Protein AF-A0A7J7M731-F1 (afdb_monomer_lite)

InterPro domains:
  IPR001611 Leucine-rich repeat [PF13855] (34-86)
  IPR001611 Leucine-rich repeat [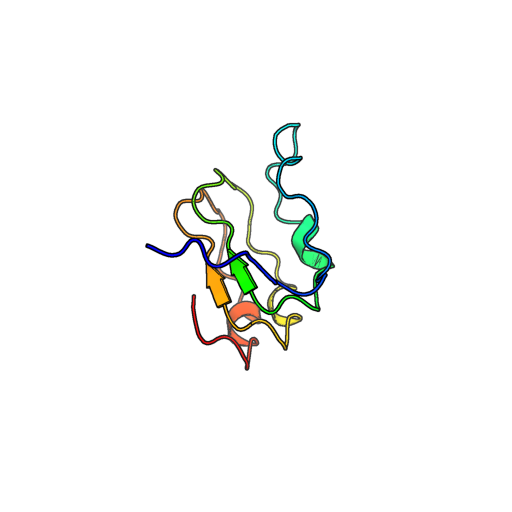PS51450] (34-55)
  IPR032675 Leucine-rich repeat domain superfamily [G3DSA:3.80.10.10] (6-86)
  IPR051848 Polygalacturonase-Inhibiting Protein [PTHR48059] (28-86)

Secondary structure (DSSP, 8-state):
---------------GGGTTSS---GGGGGG-TT-SEEE-TTS---SPPPGGGGG-TT--EEE-TTS---SPPPGGGGG-TT--B-

Organism: NCBI:txid39325

Sequence (86 aa):
MGENSTNCPAIFAPRISELSNGSSSLAFIRDMKNLTTLVLRNNNISDIIPSNIGEYQILQQLDLSFNSLSGQLPKSLFNLSTLAYL

pLDDT: mean 70.01, std 17.91, range [35.62, 88.62]

Radius of gyration: 14.11 Å; chains: 1; bounding box: 43×22×32 Å

Foldseek 3Di:
DDPDDPPDDPDPPPPPVPPPPDDLDPPVCLVVLQDQEAAPAQPQRQEEDDLSPLSNQNHAYDHHHNYNYDDDDHPSVVSNPNHNYD

Structure (mmCIF, N/CA/C/O backbone):
data_AF-A0A7J7M731-F1
#
_entry.id   AF-A0A7J7M731-F1
#
loop_
_atom_site.group_PDB
_atom_site.id
_atom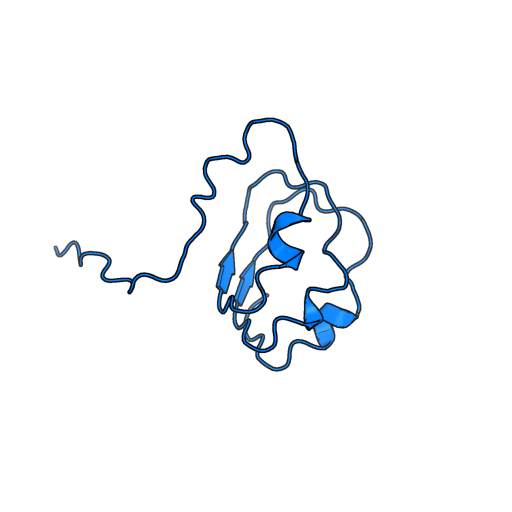_site.type_symbol
_atom_site.label_atom_id
_atom_site.label_alt_id
_atom_site.label_comp_id
_atom_site.label_asym_id
_atom_site.label_entity_id
_atom_site.label_seq_id
_atom_site.pdbx_PDB_ins_code
_atom_site.Cartn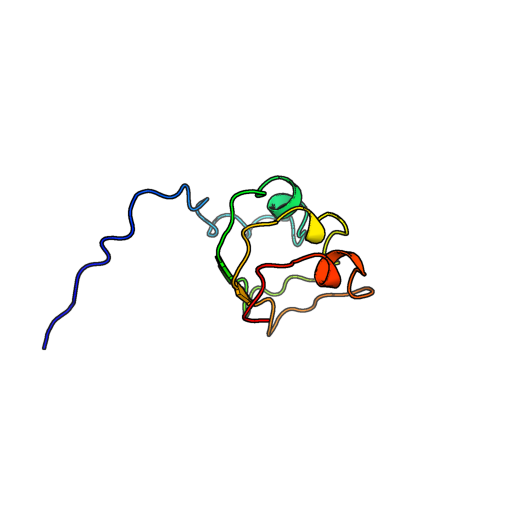_x
_atom_site.Cartn_y
_atom_site.Cartn_z
_atom_site.occupancy
_atom_site.B_iso_or_equiv
_atom_site.auth_seq_id
_atom_site.auth_comp_id
_atom_site.auth_asym_id
_atom_site.auth_atom_id
_atom_site.pdbx_PDB_model_num
ATOM 1 N N . MET A 1 1 ? -34.766 -10.125 -16.373 1.00 37.09 1 MET A N 1
ATOM 2 C CA . MET A 1 1 ? -33.641 -10.507 -15.493 1.00 37.09 1 MET A CA 1
ATOM 3 C C . MET A 1 1 ? -32.846 -9.233 -15.288 1.00 37.09 1 MET A C 1
ATOM 5 O O . MET A 1 1 ? -32.411 -8.663 -16.275 1.00 37.09 1 MET A O 1
ATOM 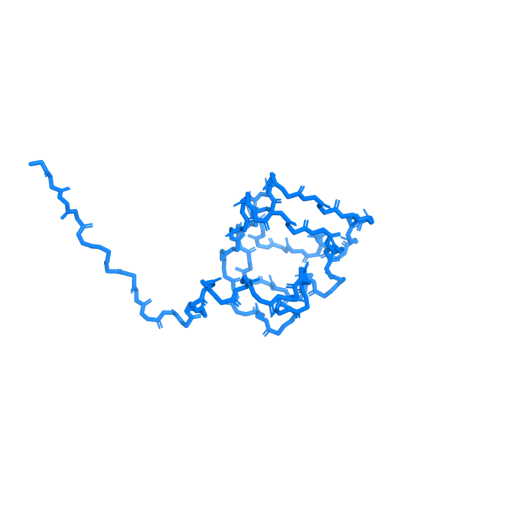9 N N . GLY A 1 2 ? -32.920 -8.673 -14.080 1.00 37.88 2 GLY A N 1
ATOM 10 C CA . GLY A 1 2 ? -32.738 -7.241 -13.834 1.00 37.88 2 GLY A CA 1
ATOM 11 C C . GLY A 1 2 ? -31.282 -6.798 -13.794 1.00 37.88 2 GLY A C 1
ATOM 12 O O . GLY A 1 2 ? 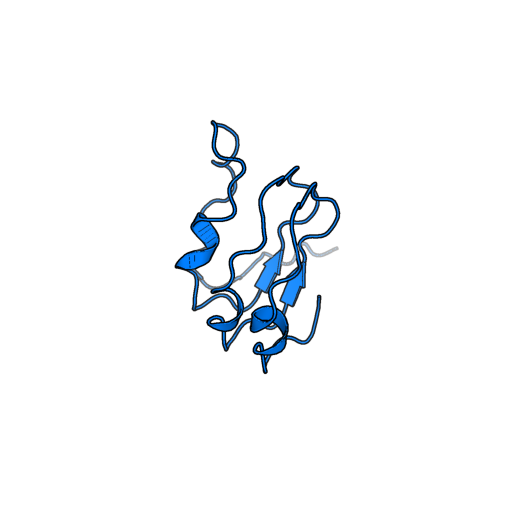-30.523 -7.245 -12.940 1.00 37.88 2 GLY A O 1
ATOM 13 N N . GLU A 1 3 ? -30.936 -5.869 -14.678 1.00 38.97 3 GLU A N 1
ATOM 14 C CA . GLU A 1 3 ? -29.778 -5.001 -14.514 1.00 38.97 3 GLU A CA 1
ATOM 15 C C . GLU A 1 3 ? -30.142 -3.954 -13.460 1.00 38.97 3 GLU A C 1
ATOM 17 O O . GLU A 1 3 ? -30.893 -3.016 -13.724 1.00 38.97 3 GLU A O 1
ATOM 22 N N . ASN A 1 4 ? -29.695 -4.166 -12.223 1.00 39.09 4 ASN A N 1
ATOM 23 C CA . ASN A 1 4 ? -29.903 -3.188 -11.166 1.00 39.09 4 ASN A CA 1
ATOM 24 C C . ASN A 1 4 ? -28.800 -2.136 -11.288 1.00 39.09 4 ASN A C 1
ATOM 26 O O . ASN A 1 4 ? -27.646 -2.385 -10.936 1.00 39.09 4 ASN A O 1
ATOM 30 N N . SER A 1 5 ? -29.176 -0.992 -11.866 1.00 39.50 5 SER A N 1
ATOM 31 C CA . SER A 1 5 ? -28.340 0.188 -12.031 1.00 39.50 5 SER A CA 1
ATOM 32 C C . SER A 1 5 ? -27.566 0.500 -10.757 1.00 39.50 5 SER A C 1
ATOM 34 O O . SER A 1 5 ? -28.126 0.705 -9.681 1.00 39.50 5 SER A O 1
ATOM 36 N N . THR A 1 6 ? -26.254 0.575 -10.932 1.00 41.31 6 THR A N 1
ATOM 37 C CA . THR A 1 6 ? -25.258 1.132 -10.027 1.00 41.31 6 THR A CA 1
ATOM 38 C C . THR A 1 6 ? -25.661 2.530 -9.559 1.00 41.31 6 THR A C 1
ATOM 40 O O . THR A 1 6 ? -25.294 3.531 -10.170 1.00 41.31 6 THR A O 1
ATOM 43 N N . ASN A 1 7 ? -26.400 2.605 -8.456 1.00 38.59 7 ASN A N 1
ATOM 44 C CA . ASN A 1 7 ? -26.530 3.816 -7.660 1.00 38.59 7 ASN A CA 1
ATOM 45 C C . ASN A 1 7 ? -25.472 3.756 -6.552 1.00 38.59 7 ASN A C 1
ATOM 47 O O . ASN A 1 7 ? -25.771 3.473 -5.394 1.00 38.59 7 ASN A O 1
ATOM 51 N N . CYS A 1 8 ? -24.206 3.925 -6.938 1.00 41.38 8 CYS A N 1
ATOM 52 C CA . CYS A 1 8 ? -23.151 4.208 -5.975 1.00 41.38 8 CYS A CA 1
ATOM 53 C C . CYS A 1 8 ? -23.153 5.733 -5.790 1.00 41.38 8 CYS A C 1
ATOM 55 O O . CYS A 1 8 ? -23.005 6.443 -6.792 1.00 41.38 8 CYS A O 1
ATOM 57 N N . PRO A 1 9 ? -23.388 6.257 -4.571 1.00 37.06 9 PRO A N 1
ATOM 58 C CA . PRO A 1 9 ? -23.368 7.693 -4.334 1.00 37.06 9 PRO A CA 1
ATOM 59 C C . PRO A 1 9 ? -21.999 8.213 -4.759 1.00 37.06 9 PRO A C 1
ATOM 61 O O . PRO A 1 9 ? -21.014 7.488 -4.648 1.00 37.06 9 PRO A O 1
ATOM 64 N N . ALA A 1 10 ? -21.953 9.438 -5.276 1.00 43.12 10 ALA A N 1
ATOM 65 C CA . ALA A 1 10 ? -20.752 10.108 -5.754 1.00 43.12 10 ALA A CA 1
ATOM 66 C C . ALA A 1 10 ? -19.657 10.195 -4.667 1.00 43.12 10 ALA A C 1
ATOM 68 O O . ALA A 1 10 ? -19.436 11.233 -4.053 1.00 43.12 10 ALA A O 1
ATOM 69 N N . ILE A 1 11 ? -18.965 9.088 -4.419 1.00 46.84 11 ILE A N 1
ATOM 70 C CA . ILE A 1 11 ? -17.662 9.031 -3.788 1.00 46.84 11 ILE A CA 1
ATOM 71 C C . ILE A 1 11 ? -16.710 9.307 -4.934 1.00 46.84 11 ILE A C 1
ATOM 73 O O . ILE A 1 11 ? -16.813 8.689 -5.992 1.00 46.84 11 ILE A O 1
ATOM 77 N N . PHE A 1 12 ? -15.847 10.293 -4.745 1.00 43.16 12 PHE A N 1
ATOM 78 C CA . PHE A 1 12 ? -14.791 10.675 -5.665 1.00 43.16 12 PHE A CA 1
ATOM 79 C C . PHE A 1 12 ? -13.923 9.443 -5.968 1.00 43.16 12 PHE A C 1
ATOM 81 O O . PHE A 1 12 ? -12.945 9.174 -5.281 1.00 43.16 12 PHE A O 1
ATOM 88 N N . ALA A 1 13 ? -14.336 8.637 -6.943 1.00 44.97 13 ALA A N 1
ATOM 89 C CA . ALA A 1 13 ? -13.566 7.545 -7.495 1.00 44.97 13 ALA A CA 1
ATOM 90 C C . ALA A 1 13 ? -12.667 8.208 -8.538 1.00 44.97 13 ALA A C 1
ATOM 92 O O . ALA A 1 13 ? -13.162 8.528 -9.626 1.00 44.97 13 ALA A O 1
ATOM 93 N N . PRO A 1 14 ? -11.392 8.522 -8.222 1.00 45.94 14 PRO A N 1
ATOM 94 C CA . PRO A 1 14 ? -10.483 8.989 -9.253 1.00 45.94 14 PRO A CA 1
ATOM 95 C C . PRO A 1 14 ? -10.525 7.957 -10.373 1.00 45.94 14 PRO A C 1
ATOM 97 O O . PRO A 1 14 ? -10.499 6.752 -10.130 1.00 45.94 14 PRO A O 1
ATOM 100 N N . ARG A 1 15 ? -10.708 8.430 -11.600 1.00 35.62 15 ARG A N 1
ATOM 101 C CA . ARG A 1 15 ? -10.861 7.596 -12.785 1.00 35.62 15 ARG A CA 1
ATOM 102 C C . ARG A 1 15 ? -9.541 6.824 -12.974 1.00 35.62 15 ARG A C 1
ATOM 104 O O . ARG A 1 15 ? -8.591 7.358 -13.527 1.00 35.62 15 ARG A O 1
ATOM 111 N N . ILE A 1 16 ? -9.464 5.586 -12.470 1.00 51.16 16 ILE A N 1
ATOM 112 C CA . ILE A 1 16 ? -8.233 4.755 -12.408 1.00 51.16 16 ILE A CA 1
ATOM 113 C C . ILE A 1 16 ? -7.693 4.396 -13.815 1.00 51.16 16 ILE A C 1
ATOM 115 O O . ILE A 1 16 ? -6.588 3.886 -13.964 1.00 51.16 16 ILE A O 1
ATOM 119 N N . SER A 1 17 ? -8.425 4.729 -14.881 1.00 43.56 17 SER A N 1
ATOM 120 C CA . SER A 1 17 ? -8.044 4.473 -16.274 1.00 43.56 17 SER A CA 1
ATOM 121 C C . SER A 1 17 ? -6.888 5.334 -16.819 1.00 43.56 17 SER A C 1
ATOM 123 O O . SER A 1 17 ? -6.579 5.206 -17.998 1.00 43.56 17 SER A O 1
ATOM 125 N N . GLU A 1 18 ? -6.248 6.195 -16.018 1.00 40.72 18 GLU A N 1
ATOM 126 C CA . GLU A 1 18 ? -5.103 7.026 -16.452 1.00 40.72 18 GLU A CA 1
ATOM 127 C C . GLU A 1 18 ? -3.715 6.503 -16.022 1.00 40.72 18 GLU A C 1
ATOM 129 O O . GLU A 1 18 ? -2.706 7.167 -16.248 1.00 40.72 18 GLU A O 1
ATOM 134 N N . LEU A 1 19 ? -3.604 5.295 -15.456 1.00 48.47 19 LEU A N 1
ATOM 135 C CA . LEU A 1 19 ? -2.298 4.744 -15.046 1.00 48.47 19 LEU A CA 1
ATOM 136 C C . LEU A 1 19 ? -1.465 4.148 -16.202 1.00 48.47 19 LEU A C 1
ATOM 138 O O . LEU A 1 19 ? -0.346 3.689 -15.982 1.00 48.47 19 LEU A O 1
ATOM 142 N N . SER A 1 20 ? -1.957 4.179 -17.444 1.00 40.41 20 SER A N 1
ATOM 143 C CA . SER A 1 20 ? -1.262 3.595 -18.601 1.00 40.41 20 SER A CA 1
ATOM 144 C C . SER A 1 20 ? -0.165 4.469 -19.225 1.00 40.41 20 SER A C 1
ATOM 146 O O . SER A 1 20 ? 0.421 4.041 -20.212 1.00 40.41 20 SER A O 1
ATOM 148 N N . ASN A 1 21 ? 0.182 5.631 -18.657 1.00 38.47 21 ASN A N 1
ATOM 149 C CA . ASN A 1 21 ? 1.338 6.421 -19.105 1.00 38.47 21 ASN A CA 1
ATOM 150 C C . ASN A 1 21 ? 2.304 6.735 -17.942 1.00 38.47 21 ASN A C 1
ATOM 152 O O . ASN A 1 21 ? 2.370 7.851 -17.437 1.00 38.47 21 ASN A O 1
ATOM 156 N N . GLY A 1 22 ? 3.105 5.740 -17.548 1.00 41.75 22 GLY A N 1
ATOM 157 C CA . GLY A 1 22 ? 4.469 5.985 -17.053 1.00 41.75 22 GLY A CA 1
ATOM 158 C C . GLY A 1 22 ? 4.733 5.964 -15.544 1.00 41.75 22 GLY A C 1
ATOM 159 O O . GLY A 1 22 ? 5.891 6.120 -15.167 1.00 41.75 22 GLY A O 1
ATOM 160 N N . SER A 1 23 ? 3.743 5.735 -14.676 1.00 48.66 23 SER A N 1
ATOM 161 C CA . SER A 1 23 ? 3.991 5.603 -13.231 1.00 48.66 23 SER A CA 1
ATOM 162 C C . SER A 1 23 ? 3.360 4.331 -12.673 1.00 48.66 23 SER A C 1
ATOM 164 O O . SER A 1 23 ? 2.187 4.302 -12.317 1.00 48.66 23 SER A O 1
ATOM 166 N N . SER A 1 24 ? 4.160 3.275 -12.550 1.00 55.75 24 SER A N 1
ATOM 167 C CA . SER A 1 24 ? 3.802 2.020 -11.872 1.00 55.75 24 SER A CA 1
ATOM 168 C C . SER A 1 24 ? 3.725 2.160 -10.339 1.00 55.75 24 SER A C 1
ATOM 170 O O . SER A 1 24 ? 3.876 1.163 -9.633 1.00 55.75 24 SER A O 1
ATOM 172 N N . SER A 1 25 ? 3.576 3.383 -9.814 1.00 64.19 25 SER A N 1
ATOM 173 C CA . SER A 1 25 ? 3.788 3.699 -8.401 1.00 64.19 25 SER A CA 1
ATOM 174 C C . SER A 1 25 ? 2.496 3.739 -7.591 1.00 64.19 25 SER A C 1
ATOM 176 O O . SER A 1 25 ? 1.503 4.313 -8.027 1.00 64.19 25 SER A O 1
ATOM 178 N N . LEU A 1 26 ? 2.536 3.213 -6.361 1.00 65.62 26 LEU A N 1
ATOM 179 C CA . LEU A 1 26 ? 1.463 3.339 -5.361 1.00 65.62 26 LEU A CA 1
ATOM 180 C C . LEU A 1 26 ? 1.477 4.700 -4.639 1.00 65.62 26 LEU A C 1
ATOM 182 O O . LEU A 1 26 ? 0.748 4.904 -3.673 1.00 65.62 26 LEU A O 1
ATOM 186 N N . ALA A 1 27 ? 2.273 5.673 -5.086 1.00 66.19 27 ALA A N 1
ATOM 187 C CA . ALA A 1 27 ? 2.329 6.989 -4.450 1.00 66.19 27 ALA A CA 1
ATOM 188 C C . ALA A 1 27 ? 0.965 7.704 -4.403 1.00 66.19 27 ALA A C 1
ATOM 190 O O . ALA A 1 27 ? 0.720 8.474 -3.479 1.00 66.19 27 ALA A O 1
ATOM 191 N N . PHE A 1 28 ? 0.063 7.426 -5.349 1.00 69.12 28 PHE A N 1
ATOM 192 C CA . PHE A 1 28 ? -1.251 8.071 -5.415 1.00 69.12 28 PHE A CA 1
ATOM 193 C C . PHE A 1 28 ? -2.185 7.678 -4.267 1.00 69.12 28 PHE A C 1
ATOM 195 O O . PHE A 1 28 ? -3.029 8.484 -3.879 1.00 69.12 28 PHE A O 1
ATOM 202 N N . ILE A 1 29 ? -2.040 6.475 -3.694 1.00 72.44 29 ILE A N 1
ATOM 203 C CA . ILE A 1 29 ? -2.908 6.075 -2.582 1.00 72.44 29 ILE A CA 1
ATOM 204 C C . ILE A 1 29 ? -2.577 6.860 -1.316 1.00 72.44 29 ILE A C 1
ATOM 206 O O . ILE A 1 29 ? -3.488 7.095 -0.532 1.00 72.44 29 ILE A O 1
ATOM 210 N N . ARG A 1 30 ? -1.337 7.363 -1.165 1.00 72.25 30 ARG A N 1
ATOM 211 C CA . ARG A 1 30 ? -0.822 8.087 0.017 1.00 72.25 30 ARG A CA 1
ATOM 212 C C . ARG A 1 30 ? -1.794 9.122 0.589 1.00 72.25 30 ARG A C 1
ATOM 214 O O . ARG A 1 30 ? -1.917 9.210 1.809 1.00 72.25 30 ARG A O 1
ATOM 221 N N . ASP A 1 31 ? -2.487 9.861 -0.271 1.00 71.81 31 ASP A N 1
ATOM 222 C CA . ASP A 1 31 ? -3.372 10.958 0.133 1.00 71.81 31 ASP A CA 1
ATOM 223 C C . ASP A 1 31 ? -4.852 10.544 0.263 1.00 71.81 31 ASP A C 1
ATOM 225 O O . ASP A 1 31 ? -5.694 11.320 0.719 1.00 71.81 31 ASP A O 1
ATOM 229 N N . MET A 1 32 ? -5.192 9.296 -0.062 1.00 74.69 32 MET A N 1
ATOM 230 C CA . MET A 1 32 ? -6.559 8.776 -0.093 1.00 74.69 32 MET A CA 1
ATOM 231 C C . MET A 1 32 ? -7.012 8.208 1.265 1.00 74.69 32 MET A C 1
ATOM 233 O O . MET A 1 32 ? -7.452 7.065 1.372 1.00 74.69 32 MET A O 1
ATOM 237 N N . LYS A 1 33 ? -6.952 9.030 2.322 1.00 78.69 33 LYS A N 1
ATOM 238 C CA . LYS A 1 33 ? -7.253 8.610 3.712 1.00 78.69 33 LYS A CA 1
ATOM 239 C C . LYS A 1 33 ? -8.718 8.269 3.990 1.00 78.69 33 LYS A C 1
ATOM 241 O O . LYS A 1 33 ? -9.021 7.643 5.001 1.00 78.69 33 LYS A O 1
ATOM 246 N N . ASN A 1 34 ? -9.611 8.667 3.087 1.00 81.44 34 ASN A N 1
ATOM 247 C CA . ASN A 1 34 ? -11.052 8.442 3.196 1.00 81.44 34 ASN A CA 1
ATOM 248 C C . ASN A 1 34 ? -11.538 7.245 2.356 1.00 81.44 34 ASN A C 1
ATOM 250 O O . ASN A 1 34 ? -12.716 7.178 2.006 1.00 81.44 34 ASN A O 1
ATOM 254 N N . LEU A 1 35 ? -10.651 6.315 1.993 1.00 80.25 35 LEU A N 1
ATOM 255 C CA . LEU A 1 35 ? -11.044 5.093 1.299 1.00 80.25 35 LEU A CA 1
ATOM 256 C C . LEU A 1 35 ? -11.556 4.042 2.278 1.00 80.25 35 LEU A C 1
ATOM 258 O O . LEU A 1 35 ? -10.878 3.692 3.238 1.00 80.25 35 LEU A O 1
ATOM 262 N N . THR A 1 36 ? -12.729 3.492 1.975 1.00 85.56 36 THR A N 1
ATOM 263 C CA . THR A 1 36 ? -13.290 2.316 2.652 1.00 85.56 36 THR A CA 1
ATOM 264 C C . THR A 1 36 ? -12.985 1.021 1.905 1.00 85.56 36 THR A C 1
ATOM 266 O O . THR A 1 36 ? -12.918 -0.046 2.507 1.00 85.56 36 THR A O 1
ATOM 269 N N . THR A 1 37 ? -12.778 1.089 0.591 1.00 84.06 37 THR A N 1
ATOM 270 C CA . THR A 1 37 ? -12.487 -0.065 -0.264 1.00 84.06 37 THR A CA 1
ATOM 271 C C . THR A 1 37 ? -11.439 0.317 -1.299 1.00 84.06 37 THR A C 1
ATOM 273 O O . THR A 1 37 ? -11.629 1.273 -2.049 1.00 84.06 37 THR A O 1
ATOM 276 N N . LEU A 1 38 ? -10.343 -0.436 -1.350 1.00 82.44 38 LEU A N 1
ATOM 277 C CA . LEU A 1 38 ? -9.269 -0.281 -2.324 1.00 82.44 38 LEU A CA 1
ATOM 278 C C . LEU A 1 38 ? -9.004 -1.626 -2.999 1.00 82.44 38 LEU A C 1
ATOM 280 O O . LEU A 1 38 ? -8.391 -2.511 -2.413 1.00 82.44 38 LEU A O 1
ATOM 284 N N . VAL A 1 39 ? -9.455 -1.774 -4.243 1.00 84.69 39 VAL A N 1
ATOM 285 C CA . VAL A 1 39 ? -9.252 -2.990 -5.041 1.00 84.69 39 VAL A CA 1
ATOM 286 C C . VAL A 1 39 ? -8.451 -2.618 -6.278 1.00 84.69 39 VAL A C 1
ATOM 288 O O . VAL A 1 39 ? -8.949 -1.941 -7.172 1.00 84.69 39 VAL A O 1
ATOM 291 N N . LEU A 1 40 ? -7.200 -3.061 -6.320 1.00 76.94 40 LEU A N 1
ATOM 292 C CA . LEU A 1 40 ? -6.272 -2.864 -7.430 1.00 76.94 40 LEU A CA 1
ATOM 293 C C . LEU A 1 40 ? -5.761 -4.201 -7.960 1.00 76.94 40 LEU A C 1
ATOM 295 O O . LEU A 1 40 ? -4.621 -4.295 -8.406 1.00 76.94 40 LEU A O 1
ATOM 299 N N . ARG A 1 41 ? -6.591 -5.238 -7.946 1.00 81.50 41 ARG A N 1
ATOM 300 C CA . ARG A 1 41 ? -6.218 -6.558 -8.446 1.00 81.50 41 ARG A CA 1
ATOM 301 C C . ARG A 1 41 ? -5.846 -6.531 -9.935 1.00 81.50 41 ARG A C 1
ATOM 303 O O . ARG A 1 41 ? -6.568 -5.936 -10.729 1.00 81.50 41 ARG A O 1
ATOM 310 N N . ASN A 1 42 ? -4.780 -7.238 -10.314 1.00 83.19 42 ASN A N 1
ATOM 311 C CA . ASN A 1 42 ? -4.385 -7.457 -11.715 1.00 83.19 42 ASN A CA 1
ATOM 312 C C . ASN A 1 42 ? -3.992 -6.181 -12.495 1.00 83.19 42 ASN A C 1
ATOM 314 O O . ASN A 1 42 ? -4.410 -6.001 -13.636 1.00 83.19 42 ASN A O 1
ATOM 318 N N . ASN A 1 43 ? -3.189 -5.300 -11.886 1.00 74.19 43 ASN A N 1
ATOM 319 C CA . ASN A 1 43 ? -2.760 -4.020 -12.473 1.00 74.19 43 ASN A CA 1
ATOM 320 C C . ASN A 1 43 ? -1.246 -3.918 -12.740 1.00 74.19 43 ASN A C 1
ATOM 322 O O . ASN A 1 43 ? -0.739 -2.819 -12.951 1.00 74.19 43 ASN A O 1
ATOM 326 N N . ASN A 1 44 ? -0.503 -5.033 -12.730 1.00 76.81 44 ASN A N 1
ATOM 327 C CA . ASN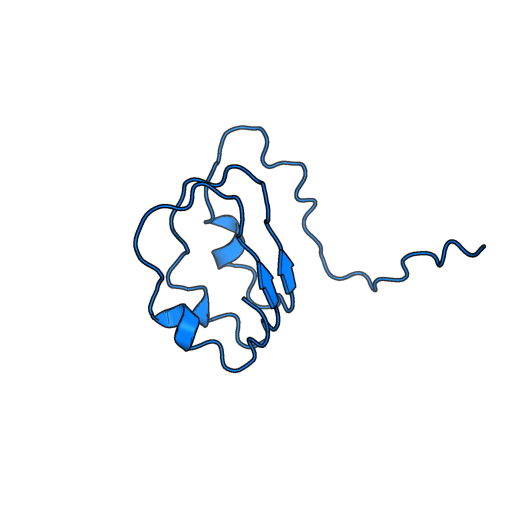 A 1 44 ? 0.954 -5.057 -12.959 1.00 76.81 44 ASN A CA 1
ATOM 328 C C . ASN A 1 44 ? 1.751 -4.067 -12.075 1.00 76.81 44 ASN A C 1
ATOM 330 O O . ASN A 1 44 ? 2.865 -3.677 -12.425 1.00 76.81 44 ASN A O 1
ATOM 334 N N . ILE A 1 45 ? 1.207 -3.673 -10.920 1.00 78.38 45 ILE A N 1
ATOM 335 C CA . ILE A 1 45 ? 1.840 -2.713 -10.008 1.00 78.38 45 ILE A CA 1
ATOM 336 C C . ILE A 1 45 ? 3.101 -3.361 -9.439 1.00 78.38 45 ILE A C 1
ATOM 338 O O . ILE A 1 45 ? 3.006 -4.426 -8.833 1.00 78.38 45 ILE A O 1
ATOM 342 N N . SER A 1 46 ? 4.267 -2.744 -9.639 1.00 77.31 46 SER A N 1
ATOM 343 C CA . SER A 1 46 ? 5.569 -3.306 -9.239 1.00 77.31 46 SER A CA 1
ATOM 344 C C . SER A 1 46 ? 6.240 -2.598 -8.057 1.00 77.31 46 SER A C 1
ATOM 346 O O . SER A 1 46 ? 7.379 -2.907 -7.704 1.00 77.31 46 SER A O 1
ATOM 348 N N . ASP A 1 47 ? 5.553 -1.624 -7.471 1.00 76.31 47 ASP A N 1
ATOM 349 C CA . ASP A 1 47 ? 6.054 -0.790 -6.378 1.00 76.31 47 ASP A CA 1
ATOM 350 C C . ASP A 1 47 ? 5.804 -1.430 -4.998 1.00 76.31 47 ASP A C 1
ATOM 352 O O . ASP A 1 47 ? 5.209 -2.507 -4.882 1.00 76.31 47 ASP A O 1
ATOM 356 N N . ILE A 1 48 ? 6.271 -0.761 -3.947 1.00 81.44 48 ILE A N 1
ATOM 357 C CA . ILE A 1 48 ? 6.060 -1.143 -2.553 1.00 81.44 48 ILE A CA 1
ATOM 358 C C . ILE A 1 48 ? 4.730 -0.594 -2.028 1.00 81.44 48 ILE A C 1
ATOM 360 O O . ILE A 1 48 ? 4.281 0.488 -2.412 1.00 81.44 48 ILE A O 1
ATOM 364 N N . ILE A 1 49 ? 4.113 -1.303 -1.079 1.00 82.19 49 ILE A N 1
ATOM 365 C CA . ILE A 1 49 ? 2.975 -0.755 -0.332 1.00 82.19 49 ILE A CA 1
ATOM 366 C C . ILE A 1 49 ? 3.506 0.374 0.565 1.00 82.19 49 ILE A C 1
ATOM 368 O O . ILE A 1 49 ? 4.419 0.141 1.365 1.00 82.19 49 ILE A O 1
ATOM 372 N N . PRO A 1 50 ? 2.967 1.598 0.470 1.00 79.00 50 PRO A N 1
ATOM 373 C CA . PRO A 1 50 ? 3.500 2.719 1.216 1.00 79.00 50 PRO A CA 1
ATOM 374 C C . PRO A 1 50 ? 3.189 2.573 2.712 1.00 79.00 50 PRO A C 1
ATOM 376 O O . PRO A 1 50 ? 2.118 2.125 3.125 1.00 79.00 50 PRO A O 1
ATOM 379 N N . SER A 1 51 ? 4.138 2.974 3.559 1.00 80.44 51 SER A N 1
ATOM 380 C CA . SER A 1 51 ? 4.047 2.818 5.020 1.00 80.44 51 SER A CA 1
ATOM 381 C C . SER A 1 51 ? 2.943 3.653 5.673 1.00 80.44 51 SER A C 1
ATOM 383 O O . SER A 1 51 ? 2.604 3.426 6.829 1.00 80.44 51 SER A O 1
ATOM 385 N N . ASN A 1 52 ? 2.348 4.589 4.948 1.00 80.12 52 ASN A N 1
ATOM 386 C CA . ASN A 1 52 ? 1.217 5.404 5.386 1.00 80.12 52 ASN A CA 1
ATOM 387 C C . ASN A 1 52 ? -0.147 4.729 5.150 1.00 80.12 52 ASN A C 1
ATOM 389 O O . ASN A 1 52 ? -1.157 5.306 5.539 1.00 80.12 52 ASN A O 1
ATOM 393 N N . ILE A 1 53 ? -0.194 3.497 4.616 1.00 82.75 53 ILE A N 1
ATOM 394 C CA . ILE A 1 53 ? -1.445 2.729 4.482 1.00 82.75 53 ILE A CA 1
ATOM 395 C C . ILE A 1 53 ? -2.201 2.623 5.816 1.00 82.75 53 ILE A C 1
ATOM 397 O O . ILE A 1 53 ? -3.419 2.721 5.839 1.00 82.75 53 ILE A O 1
ATOM 401 N N . GLY A 1 54 ? -1.488 2.525 6.946 1.00 81.50 54 GLY A N 1
ATOM 402 C CA . GLY A 1 54 ? -2.088 2.475 8.285 1.00 81.50 54 GLY A CA 1
ATOM 403 C C . GLY A 1 54 ? -2.809 3.750 8.727 1.00 81.50 54 GLY A C 1
ATOM 404 O O . GLY A 1 54 ? -3.470 3.747 9.761 1.00 81.50 54 GLY A O 1
ATOM 405 N N . GLU A 1 55 ? -2.706 4.847 7.976 1.00 84.69 55 GLU A N 1
ATOM 406 C CA . GLU A 1 55 ? -3.487 6.060 8.229 1.00 84.69 55 GLU A CA 1
ATOM 407 C C . GLU A 1 55 ? -4.928 5.948 7.706 1.00 84.69 55 GLU A C 1
ATOM 409 O O . GLU A 1 55 ? -5.763 6.786 8.047 1.00 84.69 55 GLU A O 1
ATOM 414 N N . TYR A 1 56 ? -5.259 4.918 6.915 1.00 85.94 56 TYR A N 1
ATOM 415 C CA . TYR A 1 56 ? -6.598 4.734 6.342 1.00 85.94 56 TYR A CA 1
ATOM 416 C C . TYR A 1 56 ? -7.522 4.055 7.351 1.00 85.94 56 TYR A C 1
ATOM 418 O O . TYR A 1 56 ? -7.959 2.923 7.183 1.00 85.94 56 TYR A O 1
ATOM 426 N N . GLN A 1 57 ? -7.825 4.771 8.431 1.00 84.12 57 GLN A N 1
ATOM 427 C CA . GLN A 1 57 ? -8.563 4.255 9.588 1.00 84.12 57 GLN A CA 1
ATOM 428 C C . GLN A 1 57 ? -9.988 3.781 9.270 1.00 84.12 57 GLN A C 1
ATOM 430 O O . GLN A 1 57 ? -10.599 3.114 10.100 1.00 84.12 57 GLN A O 1
ATOM 435 N N . ILE A 1 58 ? -10.522 4.098 8.087 1.00 88.00 58 ILE A N 1
ATOM 436 C CA . ILE A 1 58 ? -11.843 3.647 7.633 1.00 88.00 58 ILE A CA 1
ATOM 437 C C . ILE A 1 58 ? -11.780 2.573 6.536 1.00 88.00 58 ILE A C 1
ATOM 439 O O . ILE A 1 58 ? -12.831 2.185 6.026 1.00 88.00 58 ILE A O 1
ATOM 443 N N . LEU A 1 59 ? -10.582 2.106 6.160 1.00 85.62 59 LEU A N 1
ATOM 444 C CA . LEU A 1 59 ? -10.397 1.099 5.119 1.00 85.62 59 LEU A CA 1
ATOM 445 C C . LEU A 1 59 ? -10.849 -0.273 5.616 1.00 85.62 59 LEU A C 1
ATOM 447 O O . LEU A 1 59 ? -10.245 -0.857 6.508 1.00 85.62 59 LEU A O 1
ATOM 451 N N . GLN A 1 60 ? -11.889 -0.802 4.984 1.00 88.62 60 GLN A N 1
ATOM 452 C CA . GLN A 1 60 ? -12.499 -2.086 5.319 1.00 88.62 60 GLN A CA 1
ATOM 453 C C . GLN A 1 60 ? -12.046 -3.209 4.395 1.00 88.62 60 GLN A C 1
ATOM 455 O O . GLN A 1 60 ? -11.973 -4.363 4.815 1.00 88.62 60 GLN A O 1
ATOM 460 N N . GLN A 1 61 ? -11.732 -2.876 3.145 1.00 87.25 61 GLN A N 1
ATOM 461 C CA . GLN A 1 61 ? -11.315 -3.843 2.144 1.00 87.25 61 GLN A CA 1
ATOM 462 C C . GLN A 1 61 ? -10.097 -3.335 1.382 1.00 87.25 61 GLN A C 1
ATOM 464 O O . GLN A 1 61 ? -10.117 -2.238 0.822 1.00 87.25 61 GLN A O 1
ATOM 469 N N . LEU A 1 62 ? -9.065 -4.167 1.325 1.00 85.50 62 LEU A N 1
ATOM 470 C CA . LEU A 1 62 ? -7.877 -3.973 0.512 1.00 85.50 62 LEU A CA 1
ATOM 471 C C . LEU A 1 62 ? -7.679 -5.226 -0.341 1.00 85.50 62 LEU A C 1
ATOM 473 O O . LEU A 1 62 ? -7.603 -6.308 0.205 1.00 85.50 62 LEU A O 1
ATOM 477 N N . ASP A 1 63 ? -7.584 -5.106 -1.659 1.00 85.81 63 ASP A N 1
ATOM 478 C CA . ASP A 1 63 ? -7.175 -6.218 -2.525 1.00 85.81 63 ASP A CA 1
ATOM 479 C C . ASP A 1 63 ? -6.136 -5.702 -3.516 1.00 85.81 63 ASP A C 1
ATOM 481 O O . ASP A 1 63 ? -6.445 -4.936 -4.430 1.00 85.81 63 ASP A O 1
ATOM 485 N N . LEU A 1 64 ? -4.887 -6.114 -3.322 1.00 82.56 64 LEU A N 1
ATOM 486 C CA . LEU A 1 64 ? -3.778 -5.821 -4.230 1.00 82.56 64 LEU A CA 1
ATOM 487 C C . LEU A 1 64 ? -3.260 -7.093 -4.918 1.00 82.56 64 LEU A C 1
ATOM 489 O O . LEU A 1 64 ? -2.124 -7.123 -5.395 1.00 82.56 64 LEU A O 1
ATOM 493 N N . SER A 1 65 ? -4.072 -8.148 -4.964 1.00 82.19 65 SER A N 1
ATOM 494 C CA . SER A 1 65 ? -3.693 -9.451 -5.506 1.00 82.19 65 SER A CA 1
ATOM 495 C C . SER A 1 65 ? -3.348 -9.371 -6.995 1.00 82.19 65 SER A C 1
ATOM 497 O O . SER A 1 65 ? -3.785 -8.473 -7.710 1.00 82.19 65 SER A O 1
ATOM 499 N N . PHE A 1 66 ? -2.599 -10.347 -7.512 1.00 84.31 66 PHE A N 1
ATOM 500 C CA . PHE A 1 66 ? -2.233 -10.394 -8.939 1.00 84.31 66 PHE A CA 1
ATOM 501 C C . PHE A 1 66 ? -1.493 -9.130 -9.422 1.00 84.31 66 PHE A C 1
ATOM 503 O O . PHE A 1 66 ? -1.610 -8.726 -10.574 1.00 84.31 66 PHE A O 1
ATOM 510 N N . ASN A 1 67 ? -0.719 -8.504 -8.538 1.00 80.88 67 ASN A N 1
ATOM 511 C CA . ASN A 1 67 ? 0.241 -7.461 -8.880 1.00 80.88 67 ASN A CA 1
ATOM 512 C C . ASN A 1 67 ? 1.666 -7.966 -8.670 1.00 80.88 67 ASN A C 1
ATOM 514 O O . ASN A 1 67 ? 1.895 -8.964 -7.989 1.00 80.88 67 ASN A O 1
ATOM 518 N N . SER A 1 68 ? 2.628 -7.235 -9.218 1.00 84.19 68 SER A N 1
ATOM 519 C CA . SER A 1 68 ? 4.056 -7.522 -9.088 1.00 84.19 68 SER A CA 1
ATOM 520 C C . SER A 1 68 ? 4.683 -6.778 -7.904 1.00 84.19 68 SER A C 1
ATOM 522 O O . SER A 1 68 ? 5.834 -6.353 -8.000 1.00 84.19 68 SER A O 1
ATOM 524 N N . LEU A 1 69 ? 3.922 -6.573 -6.818 1.00 82.25 69 LEU A N 1
ATOM 525 C CA . LEU A 1 69 ? 4.358 -5.776 -5.669 1.00 82.25 69 LEU A CA 1
ATOM 526 C C . LEU A 1 69 ? 5.691 -6.299 -5.140 1.00 82.25 69 LEU A C 1
ATOM 528 O O . LEU A 1 69 ? 5.871 -7.503 -4.949 1.00 82.25 69 LEU A O 1
ATOM 532 N N . SER A 1 70 ? 6.616 -5.382 -4.890 1.00 77.56 70 SER A N 1
ATOM 533 C CA . SER A 1 70 ? 7.935 -5.698 -4.352 1.00 77.56 70 SER A CA 1
ATOM 534 C C . SER A 1 70 ? 8.104 -5.091 -2.954 1.00 77.56 70 SER A C 1
ATOM 536 O O . SER A 1 70 ? 7.270 -4.318 -2.488 1.00 77.56 70 SER A O 1
ATOM 538 N N . GLY A 1 71 ? 9.160 -5.474 -2.234 1.00 76.81 71 GLY A N 1
ATOM 539 C CA . GLY A 1 71 ? 9.421 -4.973 -0.880 1.00 76.81 71 GLY A CA 1
ATOM 540 C C . GLY A 1 71 ? 8.651 -5.692 0.235 1.00 76.81 71 GLY A C 1
ATOM 541 O O . GLY A 1 71 ? 8.006 -6.718 0.031 1.00 76.81 71 GLY A O 1
ATOM 542 N N . GLN A 1 72 ? 8.799 -5.187 1.461 1.00 79.50 72 GLN A N 1
ATOM 543 C CA . GLN A 1 72 ? 8.181 -5.777 2.650 1.00 79.50 72 GLN A CA 1
ATOM 544 C C . GLN A 1 72 ? 6.781 -5.214 2.885 1.00 79.50 72 GLN A C 1
ATOM 546 O O . GLN A 1 72 ? 6.536 -4.025 2.684 1.00 79.50 72 GLN A O 1
ATOM 551 N N . LEU A 1 73 ? 5.888 -6.062 3.396 1.00 81.56 73 LEU A N 1
ATOM 552 C CA . LEU A 1 73 ? 4.581 -5.634 3.878 1.00 81.56 73 LEU A CA 1
ATOM 553 C C . LEU A 1 73 ? 4.779 -4.630 5.035 1.00 81.56 73 LEU A C 1
ATOM 555 O O . LEU A 1 73 ? 5.427 -4.976 6.032 1.00 81.56 73 LEU A O 1
ATOM 559 N N . PRO A 1 74 ? 4.277 -3.388 4.939 1.00 82.44 74 PRO A N 1
ATOM 560 C CA . PRO A 1 74 ? 4.515 -2.391 5.968 1.00 82.44 74 PRO A CA 1
ATOM 561 C C . PRO A 1 74 ? 3.763 -2.767 7.244 1.00 82.44 74 PRO A C 1
ATOM 563 O O . PRO A 1 74 ? 2.586 -3.120 7.211 1.00 82.44 74 PRO A O 1
ATOM 566 N N . LYS A 1 75 ? 4.426 -2.637 8.399 1.00 84.44 75 LYS A N 1
ATOM 567 C CA . LYS A 1 75 ? 3.808 -2.941 9.703 1.00 84.44 75 LYS A CA 1
ATOM 568 C C . LYS A 1 75 ? 2.562 -2.100 9.984 1.00 84.44 75 LYS A C 1
ATOM 570 O O . LYS A 1 75 ? 1.692 -2.526 10.729 1.00 84.44 75 LYS A O 1
ATOM 575 N N . SER A 1 76 ? 2.468 -0.926 9.370 1.00 84.25 76 SER A N 1
ATOM 576 C CA . SER A 1 76 ? 1.300 -0.057 9.454 1.00 84.25 76 SER A CA 1
ATOM 577 C C . SER A 1 76 ? 0.042 -0.662 8.833 1.00 84.25 76 SER A C 1
ATOM 579 O O . SER A 1 76 ? -1.047 -0.240 9.200 1.00 84.25 76 SER A O 1
ATOM 581 N N . LEU A 1 77 ? 0.149 -1.685 7.977 1.00 82.69 77 LEU A N 1
ATOM 582 C CA . LEU A 1 77 ? -1.017 -2.447 7.529 1.00 82.69 77 LEU A CA 1
ATOM 583 C C . LEU A 1 77 ? -1.746 -3.099 8.715 1.00 82.69 77 LEU A C 1
ATOM 585 O O . LEU A 1 77 ? -2.969 -3.140 8.742 1.00 82.69 77 LEU A O 1
ATOM 589 N N . PHE A 1 78 ? -1.001 -3.523 9.741 1.00 82.25 78 PHE A N 1
ATOM 590 C CA . PHE A 1 78 ? -1.572 -4.072 10.973 1.00 82.25 78 PHE A CA 1
ATOM 591 C C . PHE A 1 78 ? -2.197 -3.003 11.886 1.00 82.25 78 PHE A C 1
ATOM 593 O O . PHE A 1 78 ? -2.886 -3.355 12.838 1.00 82.25 78 PHE A O 1
ATOM 600 N N . ASN A 1 79 ? -1.998 -1.708 11.607 1.00 84.88 79 ASN A N 1
ATOM 601 C CA . ASN A 1 79 ? -2.657 -0.616 12.336 1.00 84.88 79 ASN A CA 1
ATOM 602 C C . ASN A 1 79 ? -4.060 -0.296 11.789 1.00 84.88 79 ASN A C 1
ATOM 604 O O . ASN A 1 79 ? -4.741 0.580 12.329 1.00 84.88 79 ASN A O 1
ATOM 608 N N . LEU A 1 80 ? -4.495 -0.973 10.724 1.00 84.50 80 LEU A N 1
ATOM 609 C CA . LEU A 1 80 ? -5.826 -0.813 10.154 1.00 84.50 80 LEU A CA 1
ATOM 610 C C . LEU A 1 80 ? -6.859 -1.553 11.009 1.00 84.50 80 LEU A C 1
ATOM 612 O O . LEU A 1 80 ? -7.127 -2.733 10.814 1.00 84.50 80 LEU A O 1
ATOM 616 N N . SER A 1 81 ? -7.445 -0.838 11.967 1.00 82.94 81 SER A N 1
ATOM 617 C CA . SER A 1 81 ? -8.430 -1.392 12.908 1.00 82.94 81 SER A CA 1
ATOM 618 C C . SER A 1 81 ? -9.759 -1.797 12.257 1.00 82.94 81 SER A C 1
ATOM 620 O O . SER A 1 81 ? -10.482 -2.626 12.804 1.00 82.94 81 SER A O 1
ATOM 622 N N . THR A 1 82 ? -10.083 -1.222 11.098 1.00 87.19 82 THR A N 1
ATOM 623 C CA . THR A 1 82 ? -11.344 -1.446 10.378 1.00 87.19 82 THR A CA 1
ATOM 624 C C . THR A 1 82 ? -11.221 -2.428 9.217 1.00 87.19 82 THR A C 1
ATOM 626 O O . THR A 1 82 ? -12.244 -2.777 8.626 1.00 87.19 82 THR A O 1
ATOM 629 N N . LEU A 1 83 ? -10.008 -2.908 8.915 1.00 85.12 83 LEU A N 1
ATOM 630 C CA . LEU A 1 83 ? -9.761 -3.817 7.801 1.00 85.12 83 LEU A CA 1
ATOM 631 C C . LEU A 1 83 ? -10.360 -5.191 8.102 1.00 85.12 83 LEU A C 1
ATOM 633 O O . LEU A 1 83 ? -9.922 -5.894 9.010 1.00 85.12 83 LEU A O 1
ATOM 637 N N . ALA A 1 84 ? -11.356 -5.571 7.311 1.00 86.00 84 ALA A N 1
ATOM 638 C CA . ALA A 1 84 ? -12.028 -6.859 7.399 1.00 86.00 84 ALA A CA 1
ATOM 639 C C . ALA A 1 84 ? -11.561 -7.832 6.305 1.00 86.00 84 ALA A C 1
ATOM 641 O O . ALA A 1 84 ? -11.601 -9.044 6.515 1.00 86.00 84 ALA A O 1
ATOM 642 N N . TYR A 1 85 ? -11.111 -7.312 5.157 1.00 81.25 85 TYR A N 1
ATOM 643 C CA . TYR A 1 85 ? -10.752 -8.107 3.979 1.00 81.25 85 TYR A CA 1
ATOM 644 C C . TYR A 1 85 ? -9.423 -7.638 3.371 1.00 81.25 85 TYR A C 1
ATOM 646 O O . TYR A 1 85 ? -9.268 -6.443 3.101 1.00 81.25 85 TYR A O 1
ATOM 654 N N . LEU A 1 86 ? -8.496 -8.583 3.161 1.00 80.31 86 LEU A N 1
ATOM 655 C CA . LEU A 1 86 ? -7.158 -8.399 2.583 1.00 80.31 86 LEU A CA 1
ATOM 656 C C . LEU A 1 86 ? -6.895 -9.410 1.455 1.00 80.31 86 LEU A C 1
ATOM 658 O O . LEU A 1 86 ? -7.313 -10.577 1.639 1.00 80.31 86 LEU A O 1
#